Protein AF-A0A0W8E5M3-F1 (afdb_monomer_lite)

Radius of gyration: 10.37 Å; chains: 1; bounding box: 23×19×27 Å

Organism: NCBI:txid938273

pLDDT: mean 88.03, std 12.72, range [42.5, 96.62]

InterPro domains:
  IPR038062 ScdA-like, N-terminal domain superfamily [G3DSA:1.10.3910.10] (2-53)

Structure (mmCIF, N/CA/C/O backbone):
data_AF-A0A0W8E5M3-F1
#
_entry.id   AF-A0A0W8E5M3-F1
#
loop_
_atom_site.group_PDB
_atom_site.id
_atom_site.type_symbol
_atom_site.label_atom_id
_atom_site.label_alt_id
_atom_site.label_comp_id
_atom_site.label_asym_id
_atom_site.label_entity_id
_atom_site.label_seq_id
_atom_site.pdbx_PDB_ins_code
_atom_site.Cartn_x
_atom_site.Cartn_y
_atom_site.Cartn_z
_atom_site.occupancy
_atom_site.B_iso_or_equiv
_atom_site.auth_seq_id
_atom_site.auth_comp_id
_atom_site.auth_asym_id
_atom_site.auth_atom_id
_atom_site.pdbx_PDB_model_num
ATOM 1 N N . MET A 1 1 ? -0.362 -6.421 -16.526 1.00 58.66 1 MET A N 1
ATOM 2 C CA . MET A 1 1 ? 1.073 -6.451 -16.155 1.00 58.66 1 MET A CA 1
ATOM 3 C C . MET A 1 1 ? 1.377 -5.672 -14.876 1.00 58.66 1 MET A C 1
ATOM 5 O O . MET A 1 1 ? 2.156 -6.178 -14.089 1.00 58.66 1 MET A O 1
ATOM 9 N N . LEU A 1 2 ? 0.785 -4.490 -14.615 1.00 63.19 2 LEU A N 1
ATOM 10 C CA . LEU A 1 2 ? 1.016 -3.768 -13.343 1.00 63.19 2 LEU A CA 1
ATOM 11 C C . LEU A 1 2 ? 0.499 -4.536 -12.108 1.00 63.19 2 LEU A C 1
ATOM 13 O O . LEU A 1 2 ? 1.061 -4.429 -11.029 1.00 63.19 2 LEU A O 1
ATOM 17 N N . ASN A 1 3 ? -0.556 -5.332 -12.290 1.00 69.19 3 ASN A N 1
ATOM 18 C CA . ASN A 1 3 ? -1.230 -6.086 -11.231 1.00 69.19 3 ASN A CA 1
ATOM 19 C C . ASN A 1 3 ? -0.321 -7.080 -10.486 1.00 69.19 3 ASN A C 1
ATOM 21 O O . ASN A 1 3 ? -0.580 -7.348 -9.317 1.00 69.19 3 ASN A O 1
ATOM 25 N N . ASP A 1 4 ? 0.746 -7.562 -11.132 1.00 83.69 4 ASP A N 1
ATOM 26 C CA . ASP A 1 4 ? 1.704 -8.509 -10.548 1.00 83.69 4 ASP A CA 1
ATOM 27 C C . ASP A 1 4 ? 2.930 -7.807 -9.928 1.00 83.69 4 ASP A C 1
ATOM 29 O O . ASP A 1 4 ? 3.820 -8.468 -9.395 1.00 83.69 4 ASP A O 1
ATOM 33 N N . MET A 1 5 ? 3.011 -6.469 -9.994 1.00 90.25 5 MET A N 1
ATOM 34 C CA . MET A 1 5 ? 4.079 -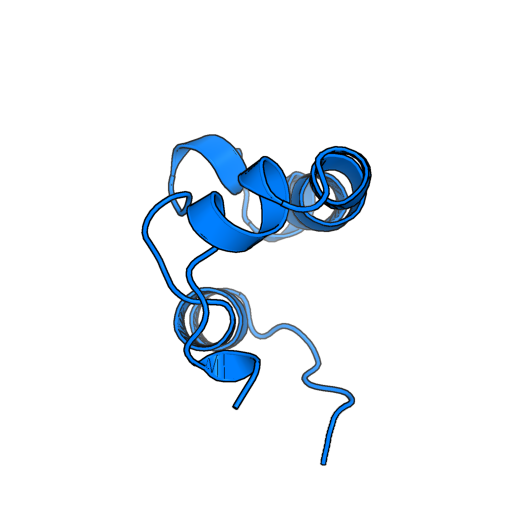5.715 -9.330 1.00 90.25 5 MET A CA 1
ATOM 35 C C . MET A 1 5 ? 3.858 -5.688 -7.822 1.00 90.25 5 MET A C 1
ATOM 37 O O . MET A 1 5 ? 2.747 -5.414 -7.355 1.00 90.25 5 MET A O 1
ATOM 41 N N . LYS A 1 6 ? 4.939 -5.908 -7.067 1.00 94.75 6 LYS A N 1
ATOM 42 C CA . LYS A 1 6 ? 4.926 -5.764 -5.614 1.00 94.75 6 LYS A CA 1
ATOM 43 C C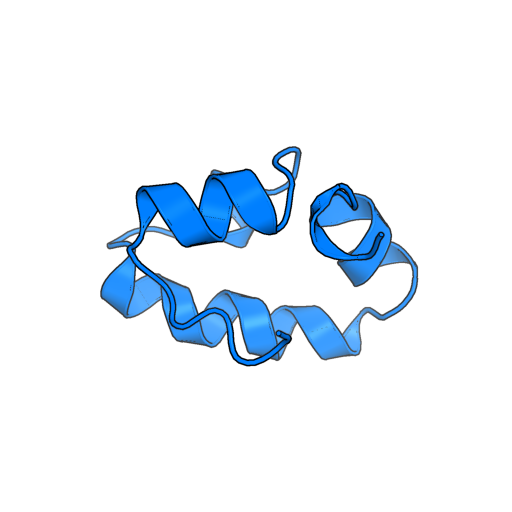 . LYS A 1 6 ? 4.905 -4.301 -5.211 1.00 94.75 6 LYS A C 1
ATOM 45 O O . LYS A 1 6 ? 5.516 -3.450 -5.862 1.00 94.75 6 LYS A O 1
ATOM 50 N N . ILE A 1 7 ? 4.251 -4.018 -4.092 1.00 94.44 7 ILE A N 1
ATOM 51 C CA . ILE A 1 7 ? 4.152 -2.664 -3.542 1.00 94.44 7 ILE A CA 1
ATOM 52 C C . ILE A 1 7 ? 5.547 -2.093 -3.258 1.00 94.44 7 ILE A C 1
ATOM 54 O O . ILE A 1 7 ? 5.806 -0.945 -3.619 1.00 94.44 7 ILE A O 1
ATOM 58 N N . ILE A 1 8 ? 6.473 -2.903 -2.724 1.00 96.06 8 ILE A N 1
ATOM 59 C CA . ILE A 1 8 ? 7.863 -2.498 -2.466 1.00 96.06 8 ILE A CA 1
ATOM 60 C C . ILE A 1 8 ? 8.586 -2.005 -3.724 1.00 96.06 8 ILE A C 1
ATOM 62 O O . ILE A 1 8 ? 9.271 -0.987 -3.672 1.00 96.06 8 ILE A O 1
ATOM 66 N N . ASP A 1 9 ? 8.391 -2.671 -4.864 1.00 95.56 9 ASP A N 1
ATOM 67 C CA . ASP A 1 9 ? 9.045 -2.299 -6.121 1.00 95.56 9 ASP A CA 1
ATOM 68 C C . ASP A 1 9 ? 8.513 -0.953 -6.629 1.00 95.56 9 ASP A C 1
ATOM 70 O O . ASP A 1 9 ? 9.259 -0.130 -7.168 1.00 95.56 9 ASP A O 1
ATOM 74 N N . ILE A 1 10 ? 7.218 -0.703 -6.420 1.00 93.75 10 ILE A N 1
ATOM 75 C CA . ILE A 1 10 ? 6.551 0.536 -6.819 1.00 93.75 10 ILE A CA 1
ATOM 76 C C . ILE A 1 10 ? 7.034 1.700 -5.966 1.00 93.75 10 ILE A C 1
ATOM 78 O O . ILE A 1 10 ? 7.423 2.718 -6.531 1.00 93.75 10 ILE A O 1
ATOM 82 N N . VAL A 1 11 ? 7.025 1.574 -4.636 1.00 94.88 11 VAL A N 1
ATOM 83 C CA . VAL A 1 11 ? 7.449 2.671 -3.747 1.00 94.88 11 VAL A CA 1
ATOM 84 C C . VAL A 1 11 ? 8.955 2.910 -3.818 1.00 94.88 11 VAL A C 1
ATOM 86 O O . VAL A 1 11 ? 9.392 4.051 -3.728 1.00 94.88 11 VAL A O 1
ATOM 89 N N . TYR A 1 12 ? 9.757 1.873 -4.079 1.00 95.50 12 TYR A N 1
ATOM 90 C CA . TYR A 1 12 ? 11.189 2.037 -4.325 1.00 95.50 12 TYR A CA 1
ATOM 91 C C . TYR A 1 12 ? 11.458 2.832 -5.611 1.00 95.50 12 TYR A C 1
ATOM 93 O O . TYR A 1 12 ? 12.288 3.740 -5.625 1.00 95.50 12 TYR A O 1
ATOM 101 N N . LYS A 1 13 ? 10.741 2.518 -6.699 1.00 95.38 13 LYS A N 1
ATOM 102 C CA . LYS A 1 13 ? 10.903 3.193 -7.998 1.00 95.38 13 LYS A CA 1
ATOM 103 C C . LYS A 1 13 ? 10.223 4.566 -8.053 1.00 95.38 13 LYS A C 1
ATOM 105 O O . LYS A 1 13 ? 10.678 5.444 -8.784 1.00 95.38 13 LYS A O 1
ATOM 110 N N . TYR A 1 14 ? 9.142 4.741 -7.301 1.00 94.69 14 TYR A N 1
ATOM 111 C CA . TYR A 1 14 ? 8.296 5.933 -7.270 1.00 94.69 14 TYR A CA 1
ATOM 112 C C . TYR A 1 14 ? 7.888 6.253 -5.819 1.00 94.69 14 TYR A C 1
ATOM 114 O O . TYR A 1 14 ? 6.748 5.981 -5.434 1.00 94.69 14 TYR A O 1
ATOM 122 N N . PRO A 1 15 ? 8.778 6.846 -5.001 1.00 94.00 15 PRO A N 1
ATOM 123 C CA . PRO A 1 15 ? 8.502 7.121 -3.585 1.00 94.00 15 PRO A CA 1
ATOM 124 C C . PRO A 1 15 ? 7.243 7.963 -3.339 1.00 94.00 15 PRO A C 1
ATOM 126 O O . PRO A 1 15 ? 6.538 7.767 -2.353 1.00 94.00 15 PRO A O 1
ATOM 129 N N . GLN A 1 16 ? 6.886 8.847 -4.275 1.00 94.88 16 GLN A N 1
ATOM 130 C CA . GLN A 1 16 ? 5.650 9.633 -4.218 1.00 94.88 16 GLN A CA 1
ATOM 131 C C . GLN A 1 16 ? 4.373 8.774 -4.190 1.00 94.88 16 GLN A C 1
ATOM 133 O O . GLN A 1 16 ? 3.323 9.234 -3.747 1.00 94.88 16 GLN A O 1
ATOM 138 N N . ASN A 1 17 ? 4.444 7.516 -4.636 1.00 93.81 17 ASN A N 1
ATOM 139 C CA . ASN A 1 17 ? 3.300 6.612 -4.633 1.00 93.81 17 ASN A CA 1
ATOM 140 C C . ASN A 1 17 ? 2.974 6.075 -3.234 1.00 93.81 17 ASN A C 1
ATOM 142 O O . ASN A 1 17 ? 1.883 5.535 -3.057 1.00 93.81 17 ASN A O 1
ATOM 146 N N . GLU A 1 18 ? 3.842 6.244 -2.229 1.00 94.75 18 GLU A N 1
ATOM 147 C CA . GLU A 1 18 ? 3.507 5.896 -0.841 1.00 94.75 18 GLU A CA 1
ATOM 148 C C . GLU A 1 18 ? 2.204 6.560 -0.378 1.00 94.75 18 GLU A C 1
ATOM 150 O O . GLU A 1 18 ? 1.395 5.934 0.307 1.00 94.75 18 GLU A O 1
ATOM 155 N N . GLU A 1 19 ? 1.971 7.816 -0.771 1.00 95.12 19 GLU A N 1
ATOM 156 C CA . GLU A 1 19 ? 0.758 8.558 -0.410 1.00 95.12 19 GLU A CA 1
ATOM 157 C C . GLU A 1 19 ? -0.510 7.938 -1.003 1.00 95.12 19 GLU A C 1
ATOM 159 O O . GLU A 1 19 ? -1.589 8.076 -0.431 1.00 95.12 19 GLU A O 1
ATOM 164 N N . ILE A 1 20 ? -0.402 7.235 -2.134 1.00 92.25 20 ILE A N 1
ATOM 165 C CA . ILE A 1 20 ? -1.528 6.514 -2.737 1.00 92.25 20 ILE A CA 1
ATOM 166 C C . ILE A 1 20 ? -1.905 5.327 -1.852 1.00 92.25 20 ILE A C 1
ATOM 168 O O . ILE A 1 20 ? -3.087 5.127 -1.592 1.00 92.25 20 ILE A O 1
ATOM 172 N N . PHE A 1 21 ? -0.920 4.573 -1.356 1.00 92.62 21 PHE A N 1
ATOM 173 C CA . PHE A 1 21 ? -1.170 3.418 -0.491 1.00 92.62 21 PHE A CA 1
ATOM 174 C C . PHE A 1 21 ? -1.696 3.828 0.888 1.00 92.62 21 PHE A C 1
ATOM 176 O O . PHE A 1 21 ? -2.645 3.217 1.371 1.00 92.62 21 PHE A O 1
ATOM 183 N N . LYS A 1 22 ? -1.171 4.917 1.468 1.00 93.38 22 LYS A N 1
ATOM 184 C CA . LYS A 1 22 ? -1.624 5.462 2.765 1.00 93.38 22 LYS A CA 1
ATOM 185 C C . LYS A 1 22 ? -3.108 5.849 2.776 1.00 93.38 22 LYS A C 1
ATOM 187 O O . LYS A 1 22 ? -3.753 5.771 3.814 1.00 93.38 22 LYS A O 1
ATOM 192 N N . LYS A 1 23 ? -3.691 6.216 1.626 1.00 92.75 23 LYS A N 1
ATOM 193 C CA . LYS A 1 23 ? -5.139 6.498 1.513 1.00 92.75 23 LYS A CA 1
ATOM 194 C C . LYS A 1 23 ? -6.018 5.281 1.800 1.00 92.75 23 LYS A C 1
ATOM 196 O O . LYS A 1 23 ? -7.193 5.454 2.103 1.00 92.75 23 LYS A O 1
ATOM 201 N N . TYR A 1 24 ? -5.467 4.074 1.699 1.00 91.44 24 TYR A N 1
ATOM 202 C CA . TYR A 1 24 ? -6.193 2.842 1.981 1.00 91.44 24 TYR A CA 1
ATOM 203 C C . TYR A 1 24 ? -6.009 2.356 3.420 1.00 91.44 24 TYR A C 1
ATOM 205 O O . TYR A 1 24 ? -6.690 1.407 3.792 1.00 91.44 24 TYR A O 1
ATOM 213 N N . ASP A 1 25 ? -5.168 2.999 4.242 1.00 94.06 25 ASP A N 1
ATOM 214 C CA . ASP A 1 25 ? -4.923 2.567 5.627 1.00 94.06 25 ASP A CA 1
ATOM 215 C C . ASP A 1 25 ? -6.217 2.555 6.460 1.00 94.06 25 ASP A C 1
ATOM 217 O O . ASP A 1 25 ? -6.472 1.621 7.221 1.00 94.06 25 ASP A O 1
ATOM 221 N N . GLU A 1 26 ? -7.076 3.564 6.274 1.00 92.94 26 GLU A N 1
ATOM 222 C CA . GLU A 1 26 ? -8.373 3.654 6.956 1.00 92.94 26 GLU A CA 1
ATOM 223 C C . GLU A 1 26 ? -9.317 2.520 6.531 1.00 92.94 26 GLU A C 1
ATOM 225 O O . GLU A 1 26 ? -9.907 1.851 7.377 1.00 92.94 26 GLU A O 1
ATOM 230 N N . GLN A 1 27 ? -9.412 2.250 5.225 1.00 90.56 27 GLN A N 1
ATOM 231 C CA . GLN A 1 27 ? -10.237 1.161 4.696 1.00 90.56 27 GLN A CA 1
ATOM 232 C C . GLN A 1 27 ? -9.700 -0.220 5.099 1.00 90.56 27 GLN A C 1
ATOM 234 O O . GLN A 1 27 ? -10.479 -1.142 5.338 1.00 90.56 27 GLN A O 1
ATOM 239 N N . ALA A 1 28 ? -8.378 -0.365 5.170 1.00 91.00 28 ALA A N 1
ATOM 240 C CA . ALA A 1 28 ? -7.709 -1.597 5.554 1.00 91.00 28 ALA A CA 1
ATOM 241 C C . ALA A 1 28 ? -7.750 -1.860 7.066 1.00 91.00 28 ALA A C 1
ATOM 243 O O . ALA A 1 28 ? -7.528 -2.989 7.503 1.00 91.00 28 ALA A O 1
ATOM 244 N N . GLY A 1 29 ? -7.998 -0.824 7.874 1.00 94.44 29 GLY A N 1
ATOM 245 C CA . GLY A 1 29 ? -7.886 -0.884 9.332 1.00 94.44 29 GLY A CA 1
ATOM 246 C C . GLY A 1 29 ? -6.454 -1.124 9.826 1.00 94.44 29 GLY A C 1
ATOM 247 O O . GLY A 1 29 ? -6.251 -1.470 10.990 1.00 94.44 29 GLY A O 1
ATOM 248 N N . CYS A 1 30 ? -5.454 -0.976 8.956 1.00 94.38 30 CYS A N 1
ATOM 249 C CA . CYS A 1 30 ? -4.043 -1.146 9.273 1.00 94.38 30 CYS A CA 1
ATOM 250 C C . CYS A 1 30 ? -3.162 -0.336 8.315 1.00 94.38 30 CYS A C 1
ATOM 252 O O . CYS A 1 30 ? -3.608 0.096 7.260 1.00 94.38 30 CYS A O 1
ATOM 254 N N . CYS A 1 31 ? -1.889 -0.157 8.672 1.00 96.00 31 CYS A N 1
ATOM 255 C CA . CYS A 1 31 ? -0.902 0.421 7.763 1.00 96.00 31 CYS A CA 1
ATOM 256 C C . CYS A 1 31 ? -0.641 -0.542 6.593 1.00 96.00 31 CYS A C 1
ATOM 258 O O . CYS A 1 31 ? 0.028 -1.569 6.766 1.00 96.00 31 CYS A O 1
ATOM 260 N N . VAL A 1 32 ? -1.116 -0.193 5.397 1.00 95.00 32 VAL A N 1
ATOM 261 C CA . VAL A 1 32 ? -1.001 -1.009 4.182 1.00 95.00 32 VAL A CA 1
ATOM 262 C C . VAL A 1 32 ? 0.461 -1.239 3.820 1.00 95.00 32 VAL A C 1
ATOM 264 O O . VAL A 1 32 ? 0.866 -2.369 3.569 1.00 95.00 32 VAL A O 1
ATOM 267 N N . LEU A 1 33 ? 1.289 -0.195 3.876 1.00 95.62 33 LEU A N 1
ATOM 268 C CA . LEU A 1 33 ? 2.725 -0.311 3.598 1.00 95.62 33 LEU A CA 1
ATOM 269 C C . LEU A 1 33 ? 3.488 -1.114 4.657 1.00 95.62 33 LEU A C 1
ATOM 271 O O . LEU A 1 33 ? 4.602 -1.542 4.394 1.00 95.62 33 LEU A O 1
ATOM 275 N N . CYS A 1 34 ? 2.927 -1.316 5.847 1.00 96.50 34 CYS A N 1
ATOM 276 C CA . CYS A 1 34 ? 3.571 -2.088 6.905 1.00 96.50 34 CYS A CA 1
ATOM 277 C C . CYS A 1 34 ? 3.202 -3.572 6.806 1.00 96.50 34 CYS A C 1
ATOM 279 O O . CYS A 1 34 ? 4.050 -4.433 7.022 1.00 96.50 34 CYS A O 1
ATOM 281 N N . GLN A 1 35 ? 1.938 -3.866 6.490 1.00 96.62 35 GLN A N 1
ATOM 282 C CA . GLN A 1 35 ? 1.414 -5.234 6.462 1.00 96.62 35 GLN A CA 1
ATOM 283 C C . GLN A 1 35 ? 1.511 -5.898 5.085 1.00 96.62 35 GLN A C 1
ATOM 285 O O . GLN A 1 35 ? 1.666 -7.111 5.018 1.00 96.62 35 GLN A O 1
ATOM 290 N N . HIS A 1 36 ? 1.476 -5.116 4.002 1.00 95.94 36 HIS A N 1
ATOM 291 C CA . HIS A 1 36 ? 1.349 -5.622 2.630 1.00 95.94 36 HIS A CA 1
ATOM 292 C C . HIS A 1 36 ? 2.503 -5.207 1.712 1.00 95.94 36 HIS A C 1
ATOM 294 O O . HIS A 1 36 ? 2.411 -5.344 0.498 1.00 95.94 36 HIS A O 1
ATOM 300 N N . LEU A 1 37 ? 3.621 -4.706 2.252 1.00 96.25 37 LEU A N 1
ATOM 301 C CA . LEU A 1 37 ? 4.732 -4.174 1.446 1.00 96.25 37 LEU A CA 1
ATOM 302 C C . LEU A 1 37 ? 5.248 -5.153 0.377 1.00 96.25 37 LEU A C 1
ATOM 304 O O . LEU A 1 37 ? 5.678 -4.740 -0.698 1.00 96.25 37 LEU A O 1
ATOM 308 N N . LEU A 1 38 ? 5.231 -6.450 0.686 1.00 96.25 38 LEU A N 1
ATOM 309 C CA . LEU A 1 38 ? 5.757 -7.515 -0.170 1.00 96.25 38 LEU A CA 1
ATOM 310 C C . LEU A 1 38 ? 4.694 -8.170 -1.064 1.00 96.25 38 LEU A C 1
ATOM 312 O O . LEU A 1 38 ? 5.064 -9.028 -1.879 1.00 96.25 38 LEU A O 1
ATOM 316 N N . ASP A 1 39 ? 3.436 -7.757 -0.919 1.00 95.31 39 ASP A N 1
ATOM 317 C CA . ASP A 1 39 ? 2.300 -8.231 -1.703 1.00 95.31 39 ASP A CA 1
ATOM 318 C C . ASP A 1 39 ? 2.223 -7.480 -3.034 1.00 95.31 39 ASP A C 1
ATOM 320 O O . ASP A 1 39 ? 2.766 -6.381 -3.212 1.00 95.31 39 ASP A O 1
ATOM 324 N N . THR A 1 40 ? 1.539 -8.087 -3.991 1.00 93.88 40 THR A N 1
ATOM 325 C CA . THR A 1 40 ? 1.219 -7.479 -5.282 1.00 93.88 40 THR A CA 1
ATOM 326 C C . THR A 1 40 ? 0.040 -6.512 -5.182 1.00 93.88 40 THR A C 1
ATOM 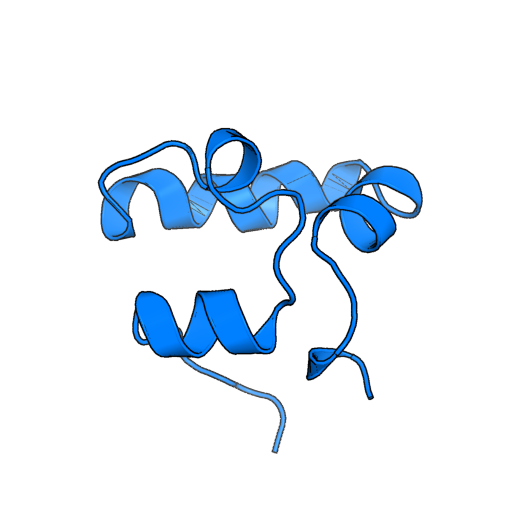328 O O . THR A 1 40 ? -0.801 -6.607 -4.283 1.00 93.88 40 THR A O 1
ATOM 331 N N . ILE A 1 41 ? -0.084 -5.602 -6.157 1.00 90.81 41 ILE A N 1
ATOM 332 C CA . ILE A 1 41 ? -1.279 -4.745 -6.275 1.00 90.81 41 ILE A CA 1
ATOM 333 C C . ILE A 1 41 ? -2.555 -5.595 -6.337 1.00 90.81 41 ILE A C 1
ATOM 335 O O . ILE A 1 41 ? -3.565 -5.229 -5.736 1.00 90.81 41 ILE A O 1
ATOM 339 N N . ASN A 1 42 ? -2.532 -6.718 -7.061 1.00 90.88 42 ASN A N 1
ATOM 340 C CA . ASN A 1 42 ? -3.714 -7.559 -7.214 1.00 90.88 42 ASN A CA 1
ATOM 341 C C . ASN A 1 42 ? -4.135 -8.223 -5.900 1.00 90.88 42 ASN A C 1
ATOM 343 O O . ASN A 1 42 ? -5.324 -8.228 -5.589 1.00 90.88 42 ASN A O 1
ATOM 347 N N . GLU A 1 43 ? -3.186 -8.749 -5.124 1.00 92.56 43 GLU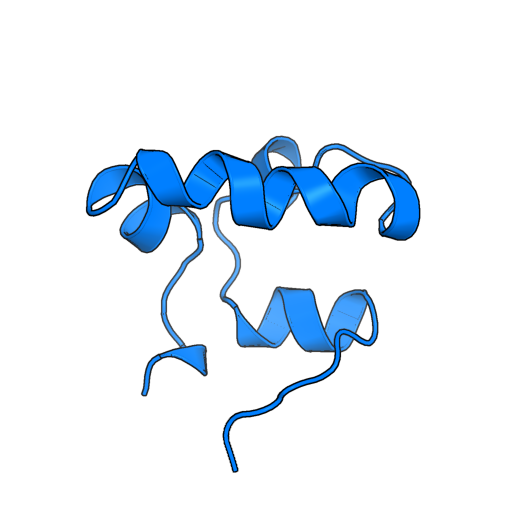 A N 1
ATOM 348 C CA . GLU A 1 43 ? -3.469 -9.333 -3.807 1.00 92.56 43 GLU A CA 1
ATOM 349 C C . GLU A 1 43 ? -4.089 -8.293 -2.871 1.00 92.56 43 GLU A C 1
ATOM 351 O O . GLU A 1 43 ? -5.149 -8.547 -2.294 1.00 92.56 43 GLU A O 1
ATOM 356 N N . LEU A 1 44 ? -3.511 -7.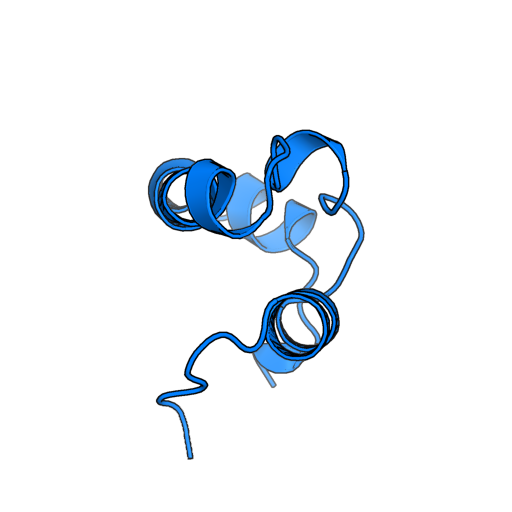087 -2.809 1.00 91.25 44 LEU A N 1
ATOM 357 C CA . LEU A 1 44 ? -4.053 -5.985 -2.013 1.00 91.25 44 LEU A CA 1
ATOM 358 C C . LEU A 1 44 ? -5.468 -5.589 -2.468 1.00 91.25 44 LEU A C 1
ATOM 360 O O . LEU A 1 44 ? -6.372 -5.416 -1.647 1.00 91.25 44 LEU A O 1
ATOM 364 N N . ALA A 1 45 ? -5.676 -5.456 -3.780 1.00 89.38 45 ALA A N 1
ATOM 365 C CA . ALA A 1 45 ? -6.958 -5.049 -4.344 1.00 89.38 45 ALA A CA 1
ATOM 366 C C . ALA A 1 45 ? -8.064 -6.077 -4.077 1.00 89.38 45 ALA A C 1
ATOM 368 O O . ALA A 1 45 ? -9.190 -5.695 -3.759 1.00 89.38 45 ALA A O 1
ATOM 369 N N . VAL A 1 46 ? -7.750 -7.373 -4.164 1.00 90.56 46 VAL A N 1
ATOM 370 C CA . VAL A 1 46 ? -8.685 -8.456 -3.831 1.00 90.56 46 VAL A CA 1
ATOM 371 C C . VAL A 1 46 ? -8.996 -8.463 -2.335 1.00 90.56 46 VAL A C 1
ATOM 373 O O . VAL A 1 46 ? -10.168 -8.556 -1.966 1.00 90.56 46 VAL A O 1
ATOM 376 N N . LEU A 1 47 ? -7.976 -8.321 -1.484 1.00 90.19 47 LEU A N 1
ATOM 377 C CA . LEU A 1 47 ? -8.121 -8.367 -0.028 1.00 90.19 47 LEU A CA 1
ATOM 378 C C . LEU A 1 47 ? -9.037 -7.254 0.497 1.00 90.19 47 LEU A C 1
ATOM 380 O O . LEU A 1 47 ? -9.937 -7.518 1.293 1.00 90.19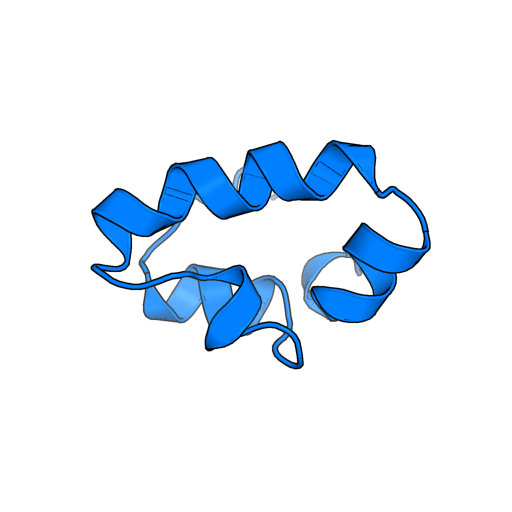 47 LEU A O 1
ATOM 384 N N . TYR A 1 48 ? -8.855 -6.028 0.002 1.00 88.56 48 TYR A N 1
ATOM 385 C CA . TYR A 1 48 ? -9.601 -4.852 0.465 1.00 88.56 48 TYR A CA 1
ATOM 386 C C . TYR A 1 48 ? -10.758 -4.437 -0.444 1.00 88.56 48 TYR A C 1
ATOM 388 O O . TYR A 1 48 ? -11.397 -3.416 -0.189 1.00 88.56 48 TYR A O 1
ATOM 396 N N . LYS A 1 49 ? -11.063 -5.232 -1.479 1.00 85.62 49 LYS A N 1
ATOM 397 C CA . LYS A 1 49 ? -12.102 -4.942 -2.482 1.00 85.62 49 LYS A CA 1
ATOM 398 C C . LYS A 1 49 ? -11.928 -3.550 -3.109 1.00 85.62 49 LYS A C 1
ATOM 400 O O . LYS A 1 49 ? -12.892 -2.800 -3.253 1.00 85.62 49 LYS A O 1
ATOM 405 N N . LEU A 1 50 ? -10.686 -3.200 -3.450 1.00 79.94 50 LEU A N 1
ATOM 406 C CA . LEU A 1 50 ? -10.357 -1.929 -4.097 1.00 79.94 50 LEU A CA 1
ATOM 407 C C . LEU A 1 50 ? -10.805 -1.954 -5.563 1.00 79.94 50 LEU A C 1
ATOM 409 O O . LEU A 1 50 ? -10.648 -2.960 -6.258 1.00 79.94 50 LEU A O 1
ATOM 413 N N . ASP A 1 51 ? -11.363 -0.838 -6.031 1.00 69.50 51 ASP A N 1
ATOM 414 C CA . ASP A 1 51 ? -11.868 -0.691 -7.397 1.00 69.50 51 ASP A CA 1
ATOM 415 C C . ASP A 1 51 ? -10.705 -0.748 -8.409 1.00 69.50 51 ASP A C 1
ATOM 417 O O . ASP A 1 51 ? -9.823 0.116 -8.426 1.00 69.50 51 ASP A O 1
ATOM 421 N N . ARG A 1 52 ? -10.675 -1.789 -9.250 1.00 61.41 52 ARG A N 1
ATOM 422 C CA . ARG A 1 52 ? -9.641 -1.991 -10.277 1.00 61.41 52 ARG A CA 1
ATOM 423 C C . ARG A 1 52 ? -10.046 -1.256 -11.550 1.00 61.41 52 ARG A C 1
ATOM 425 O O . ARG A 1 52 ? -10.551 -1.865 -12.486 1.00 61.41 52 ARG A O 1
ATOM 432 N N . ARG A 1 53 ? -9.813 0.054 -11.609 1.00 57.78 53 ARG A N 1
ATOM 433 C CA . ARG A 1 53 ? -10.112 0.870 -12.803 1.00 57.78 53 ARG A CA 1
ATOM 434 C C . ARG A 1 53 ? -9.050 0.768 -13.904 1.00 57.78 53 ARG A C 1
ATOM 436 O O . ARG A 1 53 ? -8.586 1.787 -14.401 1.00 57.78 53 ARG A O 1
ATOM 443 N N . TYR A 1 54 ? -8.650 -0.450 -14.251 1.00 51.16 54 TYR A N 1
ATOM 444 C CA . TYR A 1 54 ? -7.809 -0.741 -15.414 1.00 51.16 54 TYR A CA 1
ATOM 445 C C . TYR A 1 54 ? -8.241 -2.102 -15.992 1.00 51.16 54 TYR A C 1
ATOM 447 O O . TYR A 1 54 ? -7.571 -3.114 -15.771 1.00 51.16 54 TYR A O 1
ATOM 455 N N . ASP A 1 55 ? -9.418 -2.108 -16.624 1.00 42.50 55 ASP A N 1
ATOM 456 C CA . ASP A 1 55 ? -9.812 -3.035 -17.701 1.00 42.50 55 ASP A CA 1
ATOM 457 C C . ASP A 1 55 ? -9.346 -2.405 -19.021 1.00 42.50 55 ASP A C 1
ATOM 459 O O . ASP A 1 55 ? -9.675 -1.209 -19.228 1.00 42.50 55 ASP A O 1
#

Sequence (55 aa):
MLNDMKIIDIVYKYPQNEEIFKKYDEQAGCCVLCQHLLDTINELAVLYKLDRRYD

Secondary structure (DSSP, 8-state):
-GGGSBHHHHHHH-GGGHHHHHTTHHHHTS-HHHHSTTSBHHHHHHHHT------

Foldseek 3Di:
DQQQDAQLVCCVVPVVCLVVQCVCCVLVVHRCCVPRRGPGNNVVCVVSVPDPPPD